Protein AF-A0A2H4U7I0-F1 (afdb_monomer_lite)

pLDDT: mean 76.64, std 15.65, range [35.62, 92.06]

Sequence (114 aa):
MRKMNSIWMLGIKLFFRSAYMRIQYIPFSPFPKQAEMILAREKEVQIGGAAGGSKSTSLLMRALFYVQDDANEYHALILRCTLSDLKRKGALIHKARQWLNRKEIQNNASIKPK

Secondary structure (DSSP, 8-state):
-PPPPHHHHHHHHHHHHHHGGG-TT--SPPPHHHHHHHH--SS-------TTSSHHHHHHHHHHHHTT-TTS--------S-HHHHHSTTSHHHHHHHHHT-HHHHT-GGGS--

Radius of gyration: 15.15 Å; chains: 1; bounding box: 33×36×34 Å

Foldseek 3Di:
DPPDDPVVVVVLVVVCVVCVVQCLLPPDDDDPVLSCLLPDPDPDDDDDDDPPPCPLVSLLSSQSSCLLPPVDPDDDDDDDPDPCQQPDCVHNVNVSCVRCVDPSQVVDPSRDRD

Organism: Methanobrevibacter smithii (NCBI:txid2173)

Structure (mmCIF, N/CA/C/O backbone):
data_AF-A0A2H4U7I0-F1
#
_entry.id   AF-A0A2H4U7I0-F1
#
loop_
_atom_site.group_PDB
_atom_site.id
_atom_site.type_symbol
_atom_site.label_atom_id
_atom_site.label_alt_id
_atom_site.label_comp_id
_atom_site.label_asym_id
_atom_site.label_entity_id
_atom_site.label_seq_id
_atom_site.pdbx_PDB_ins_code
_atom_site.Cartn_x
_atom_site.Cartn_y
_atom_site.Cartn_z
_atom_site.occupancy
_atom_site.B_iso_or_equiv
_atom_site.auth_seq_id
_atom_site.auth_comp_id
_atom_site.auth_asym_id
_atom_site.auth_atom_id
_atom_site.pdbx_PDB_model_num
ATOM 1 N N . MET A 1 1 ? 17.770 18.597 -7.417 1.00 35.62 1 MET A N 1
ATOM 2 C CA . MET A 1 1 ? 17.548 17.844 -6.158 1.00 35.62 1 MET A 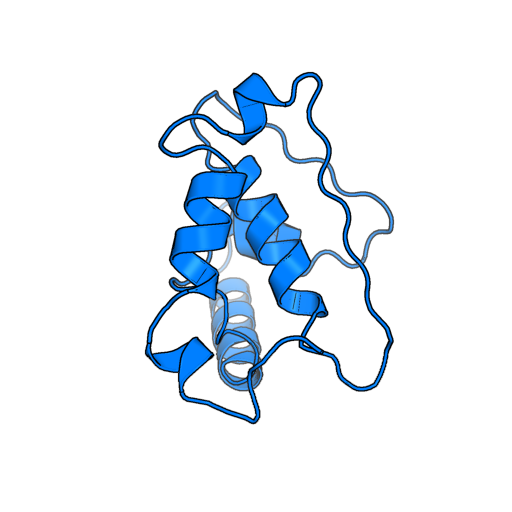CA 1
ATOM 3 C C . MET A 1 1 ? 17.701 18.805 -4.990 1.00 35.62 1 MET A C 1
ATOM 5 O O . MET A 1 1 ? 18.796 19.307 -4.786 1.00 35.62 1 MET A O 1
ATOM 9 N N . ARG A 1 2 ? 16.620 19.123 -4.267 1.00 40.78 2 ARG A N 1
ATOM 10 C CA . ARG A 1 2 ? 16.685 19.973 -3.066 1.00 40.78 2 ARG A CA 1
ATOM 11 C C . ARG A 1 2 ? 17.294 19.116 -1.942 1.00 40.78 2 ARG A C 1
ATOM 13 O O . ARG A 1 2 ? 16.763 18.040 -1.675 1.00 40.78 2 ARG A O 1
ATOM 20 N N . LYS A 1 3 ? 18.441 19.505 -1.367 1.00 45.00 3 LYS A N 1
ATOM 21 C CA . LYS A 1 3 ? 19.058 18.766 -0.247 1.00 45.00 3 LYS A CA 1
ATOM 22 C C . LYS A 1 3 ? 18.072 18.760 0.925 1.00 45.00 3 LYS A C 1
ATOM 24 O O . LYS A 1 3 ? 17.655 19.816 1.388 1.00 45.00 3 LYS A O 1
ATOM 29 N N . MET A 1 4 ? 17.667 17.566 1.342 1.00 45.84 4 MET A N 1
ATOM 30 C CA . MET A 1 4 ? 16.712 17.348 2.425 1.00 45.84 4 MET A CA 1
ATOM 31 C C . MET A 1 4 ? 17.424 17.540 3.773 1.00 45.84 4 MET A C 1
ATOM 33 O O . MET A 1 4 ? 18.454 16.911 4.013 1.00 45.84 4 MET A O 1
ATOM 37 N N . ASN A 1 5 ? 16.910 18.419 4.637 1.00 46.22 5 ASN A N 1
ATOM 38 C CA . ASN A 1 5 ? 17.570 18.801 5.891 1.00 46.22 5 ASN A CA 1
ATOM 39 C C . ASN A 1 5 ? 17.459 17.713 6.980 1.00 46.22 5 ASN A C 1
ATOM 41 O O . ASN A 1 5 ? 16.401 17.114 7.177 1.00 46.22 5 ASN A O 1
ATOM 45 N N . SER A 1 6 ? 18.546 17.516 7.738 1.00 55.75 6 SER A N 1
ATOM 46 C CA . SER A 1 6 ? 18.705 16.496 8.798 1.00 55.75 6 SER A CA 1
ATOM 47 C C . SER A 1 6 ? 17.591 16.512 9.862 1.00 55.75 6 SER A C 1
ATOM 49 O O . SER A 1 6 ? 17.148 15.463 10.322 1.00 55.75 6 SER A O 1
ATOM 51 N N . ILE A 1 7 ? 17.057 17.694 10.183 1.00 57.38 7 ILE A N 1
ATOM 52 C CA . ILE A 1 7 ? 15.976 17.898 11.166 1.00 57.38 7 ILE A CA 1
ATOM 53 C C . ILE A 1 7 ? 14.644 17.299 10.688 1.00 57.38 7 ILE A C 1
ATOM 55 O O . ILE A 1 7 ? 13.931 16.675 11.469 1.00 57.38 7 ILE A O 1
ATOM 59 N N . TRP A 1 8 ? 14.339 17.406 9.392 1.00 55.66 8 TRP A N 1
ATOM 60 C CA . TRP A 1 8 ? 13.164 16.768 8.786 1.00 55.66 8 TRP A CA 1
ATOM 61 C C . TRP A 1 8 ? 13.282 15.242 8.821 1.00 55.66 8 TRP A C 1
ATOM 63 O O . TRP A 1 8 ? 12.319 14.536 9.101 1.00 55.66 8 TRP A O 1
ATOM 73 N N . MET A 1 9 ? 14.494 14.728 8.612 1.00 54.38 9 MET A N 1
ATOM 74 C CA . MET A 1 9 ? 14.792 13.301 8.687 1.00 54.38 9 MET A CA 1
ATOM 75 C C . MET A 1 9 ? 14.707 12.763 10.126 1.00 54.38 9 MET A C 1
ATOM 77 O O . MET A 1 9 ? 14.289 11.623 10.331 1.00 54.38 9 MET A O 1
ATOM 81 N N . LEU A 1 10 ? 15.064 13.586 11.119 1.00 53.50 10 LEU A N 1
ATOM 82 C CA . LEU A 1 10 ? 14.889 13.292 12.540 1.00 53.50 10 LEU A CA 1
ATOM 83 C C . LEU A 1 10 ? 13.405 13.289 12.925 1.00 53.50 10 LEU A C 1
ATOM 85 O O . LEU A 1 10 ? 12.962 12.343 13.564 1.00 53.50 10 LEU A O 1
ATOM 89 N N . GLY A 1 11 ? 12.631 14.286 12.481 1.00 56.28 11 GLY A N 1
ATOM 90 C CA . GLY A 1 11 ? 11.182 14.369 12.696 1.00 56.28 11 GLY A CA 1
ATOM 91 C C . GLY A 1 11 ? 10.422 13.210 12.050 1.00 56.28 11 GLY A C 1
ATOM 92 O O . GLY A 1 11 ? 9.563 12.614 12.689 1.00 56.28 11 GLY A O 1
ATOM 93 N N . ILE A 1 12 ? 10.816 12.803 10.839 1.00 57.56 12 ILE A N 1
ATOM 94 C CA . ILE A 1 12 ? 10.349 11.570 10.194 1.00 57.56 12 ILE A CA 1
ATOM 95 C C . ILE A 1 12 ? 10.740 10.360 11.046 1.00 57.56 12 ILE A C 1
ATOM 97 O O . ILE A 1 12 ? 9.867 9.594 11.429 1.00 57.56 12 ILE A O 1
ATOM 101 N N . LYS A 1 13 ? 12.013 10.190 11.424 1.00 52.34 13 LYS A N 1
ATOM 102 C CA . LYS A 1 13 ? 12.442 9.059 12.268 1.00 52.34 13 LYS A CA 1
ATOM 103 C C . LYS A 1 13 ? 11.698 8.989 13.604 1.00 52.34 13 LYS A C 1
ATOM 105 O O . LYS A 1 13 ? 11.380 7.887 14.026 1.00 52.34 13 LYS A O 1
ATOM 110 N N . LEU A 1 14 ? 11.426 10.121 14.254 1.00 50.16 14 LEU A N 1
ATOM 111 C CA . LEU A 1 14 ? 10.701 10.226 15.528 1.00 50.16 14 LEU A CA 1
ATOM 112 C C . LEU A 1 14 ? 9.191 9.994 15.369 1.00 50.16 14 LEU A C 1
ATOM 114 O O . LEU A 1 14 ? 8.603 9.295 16.191 1.00 50.16 14 LEU A O 1
ATOM 118 N N . PHE A 1 15 ? 8.580 10.493 14.292 1.00 58.12 15 PHE A N 1
ATOM 119 C CA . PHE A 1 15 ? 7.191 10.189 13.943 1.00 58.12 15 PHE A CA 1
ATOM 120 C C . PHE A 1 15 ? 7.021 8.704 13.626 1.00 58.12 15 PHE A C 1
ATOM 122 O O . PHE A 1 15 ? 6.143 8.052 14.185 1.00 58.12 15 PHE A O 1
ATOM 129 N N . PHE A 1 16 ? 7.924 8.137 12.818 1.00 54.62 16 PHE A N 1
ATOM 130 C CA . PHE A 1 16 ? 8.000 6.694 12.637 1.00 54.62 16 PHE A CA 1
ATOM 131 C C . PHE A 1 16 ? 8.217 6.023 13.994 1.00 54.62 16 PHE A C 1
ATOM 133 O O . PHE A 1 16 ? 7.475 5.092 14.257 1.00 54.62 16 PHE A O 1
ATOM 140 N N . ARG A 1 17 ? 9.085 6.548 14.891 1.00 45.31 17 ARG A N 1
ATOM 141 C CA . ARG A 1 17 ? 9.366 6.011 16.248 1.00 45.31 17 ARG A CA 1
ATOM 142 C C . ARG A 1 17 ? 8.106 5.778 17.095 1.00 45.31 17 ARG A C 1
ATOM 144 O O . ARG A 1 17 ? 7.996 4.737 17.732 1.00 45.31 17 ARG A O 1
ATOM 151 N N . SER A 1 18 ? 7.159 6.715 17.063 1.00 44.38 18 SER A N 1
ATOM 152 C CA . SER A 1 18 ? 5.873 6.621 17.772 1.00 44.38 18 SER A CA 1
ATOM 153 C C . SER A 1 18 ? 4.807 5.844 16.980 1.00 44.38 18 SER A C 1
ATOM 155 O O . SER A 1 18 ? 4.013 5.115 17.569 1.00 44.38 18 SER A O 1
ATOM 157 N N . ALA A 1 19 ? 4.846 5.901 15.646 1.00 52.81 19 ALA A N 1
ATOM 158 C CA . ALA A 1 19 ? 3.992 5.118 14.755 1.00 52.81 19 ALA A CA 1
ATOM 159 C C . ALA A 1 19 ? 4.500 3.682 14.477 1.00 52.81 19 ALA A C 1
ATOM 161 O O . ALA A 1 19 ? 3.844 2.966 13.724 1.00 52.81 19 ALA A O 1
ATOM 162 N N . TYR A 1 20 ? 5.615 3.213 15.072 1.00 50.78 20 TYR A N 1
ATOM 163 C CA . TYR A 1 20 ? 6.148 1.847 14.853 1.00 50.78 20 TYR A CA 1
ATOM 164 C C . TYR A 1 20 ? 5.172 0.753 15.287 1.00 50.78 20 TYR A C 1
ATOM 166 O O . TYR A 1 20 ? 5.289 -0.371 14.806 1.00 50.78 20 TYR A O 1
ATOM 174 N N . MET A 1 21 ? 4.183 1.067 16.129 1.00 46.38 21 MET A N 1
ATOM 175 C CA . MET A 1 21 ? 3.105 0.124 16.441 1.00 46.38 21 MET A CA 1
ATOM 176 C C . MET A 1 21 ? 2.137 -0.097 15.264 1.00 46.38 21 MET A C 1
ATOM 178 O O . MET A 1 21 ? 1.465 -1.119 15.238 1.00 46.38 21 MET A O 1
ATOM 182 N N . ARG A 1 22 ? 2.111 0.795 14.260 1.00 54.69 22 ARG A N 1
ATOM 183 C CA . ARG A 1 22 ? 1.204 0.764 13.096 1.00 54.69 22 ARG A CA 1
ATOM 184 C C . ARG A 1 22 ? 1.855 0.253 11.793 1.00 54.69 22 ARG A C 1
ATOM 186 O O . ARG A 1 22 ? 1.372 0.526 10.696 1.00 54.69 22 ARG A O 1
ATOM 193 N N . ILE A 1 23 ? 2.985 -0.458 11.861 1.00 63.59 23 ILE A N 1
ATOM 194 C CA . ILE A 1 23 ? 3.748 -0.925 10.674 1.00 63.59 23 ILE A CA 1
ATOM 195 C C . ILE A 1 23 ? 3.633 -2.448 10.491 1.00 63.59 23 ILE A C 1
ATOM 197 O O . ILE A 1 23 ? 4.290 -3.025 9.636 1.00 63.59 23 ILE A O 1
ATOM 201 N N . GLN A 1 24 ? 2.777 -3.141 11.242 1.00 73.38 24 GLN A N 1
ATOM 202 C CA . GLN A 1 24 ? 2.801 -4.609 11.288 1.00 73.38 24 GLN A CA 1
ATOM 203 C C . GLN A 1 24 ? 2.615 -5.246 9.894 1.00 73.38 24 GLN A C 1
ATOM 205 O O . GLN A 1 24 ? 3.385 -6.123 9.491 1.00 73.38 24 GLN A O 1
ATOM 210 N N . TYR A 1 25 ? 1.707 -4.714 9.072 1.00 82.12 25 TYR A N 1
ATOM 211 C CA . TYR A 1 25 ? 1.483 -5.218 7.711 1.00 82.12 25 TYR A CA 1
ATOM 212 C C . TYR A 1 25 ? 2.559 -4.829 6.686 1.00 82.12 25 TYR A C 1
ATOM 214 O O . TYR A 1 25 ? 2.617 -5.435 5.615 1.00 82.12 25 TYR A O 1
ATOM 222 N N . ILE A 1 26 ? 3.432 -3.863 6.985 1.00 86.75 26 ILE A N 1
ATOM 223 C CA . ILE A 1 26 ? 4.458 -3.367 6.060 1.00 86.75 26 ILE A CA 1
ATOM 224 C C . ILE A 1 26 ? 5.822 -3.953 6.477 1.00 86.75 26 ILE A C 1
ATOM 226 O O . ILE A 1 26 ? 6.325 -3.634 7.547 1.00 86.75 26 ILE A O 1
ATOM 230 N N . PRO A 1 27 ? 6.469 -4.807 5.660 1.00 85.38 27 PRO A N 1
ATOM 231 C CA . PRO A 1 27 ? 7.646 -5.559 6.107 1.00 85.38 27 PRO A CA 1
ATOM 232 C C . PRO A 1 27 ? 8.936 -4.750 6.245 1.00 85.38 27 PRO A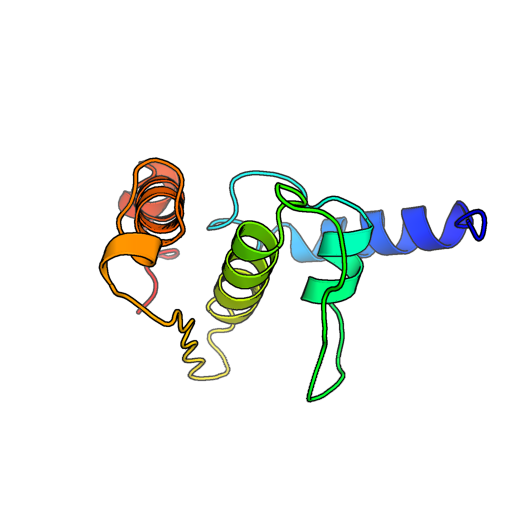 C 1
ATOM 234 O O . PRO A 1 27 ? 9.926 -5.273 6.747 1.00 85.38 27 PRO A O 1
ATOM 237 N N . PHE A 1 28 ? 8.977 -3.527 5.727 1.00 84.50 28 PHE A N 1
ATOM 238 C CA . PHE A 1 28 ? 10.206 -2.753 5.614 1.00 84.50 28 PHE A CA 1
ATOM 239 C C . PHE A 1 28 ? 9.940 -1.256 5.708 1.00 84.50 28 PHE A C 1
ATOM 241 O O . PHE A 1 28 ? 8.867 -0.770 5.346 1.00 84.50 28 PHE A O 1
ATOM 248 N N . SER A 1 29 ? 10.954 -0.520 6.160 1.00 83.56 29 SER A N 1
ATOM 249 C CA . SER A 1 29 ? 10.892 0.934 6.272 1.00 83.56 29 SER A CA 1
ATOM 250 C C . SER A 1 29 ? 10.723 1.586 4.894 1.00 83.56 29 SER A C 1
ATOM 252 O O . SER A 1 29 ? 11.464 1.242 3.966 1.00 83.56 29 SER A O 1
ATOM 254 N N . PRO A 1 30 ? 9.787 2.536 4.738 1.00 86.00 30 PRO A N 1
ATOM 255 C CA . PRO A 1 30 ? 9.629 3.265 3.489 1.00 86.00 30 PRO A CA 1
ATOM 256 C C . PRO A 1 30 ? 10.849 4.151 3.207 1.00 86.00 30 PRO A C 1
ATOM 258 O O . PRO A 1 30 ? 11.437 4.745 4.113 1.00 86.00 30 PRO A O 1
ATOM 261 N N . PHE A 1 31 ? 11.205 4.294 1.931 1.00 84.19 31 PHE A N 1
ATOM 262 C CA . PHE A 1 31 ? 12.166 5.308 1.491 1.00 84.19 31 PHE A CA 1
ATOM 263 C C . PHE A 1 31 ? 11.598 6.723 1.697 1.00 84.19 31 PHE A C 1
ATOM 265 O O . PHE A 1 31 ? 10.377 6.881 1.703 1.00 84.19 31 PHE A O 1
ATOM 272 N N . PRO A 1 32 ? 12.433 7.780 1.766 1.00 84.69 32 PRO A N 1
ATOM 273 C CA . PRO A 1 32 ? 11.967 9.137 2.073 1.00 84.69 32 PRO A CA 1
ATOM 274 C C . PRO A 1 32 ? 10.781 9.614 1.218 1.00 84.69 32 PRO A C 1
ATOM 276 O O . PRO A 1 32 ? 9.764 10.037 1.754 1.00 84.69 32 PRO A O 1
ATOM 279 N N . LYS A 1 33 ? 10.837 9.420 -0.105 1.00 83.81 33 LYS A N 1
ATOM 280 C CA . LYS A 1 33 ? 9.741 9.804 -1.013 1.00 83.81 33 LYS A CA 1
ATOM 281 C C . LYS A 1 33 ? 8.471 8.955 -0.840 1.00 83.81 33 LYS A C 1
ATOM 283 O O . LYS A 1 33 ? 7.370 9.407 -1.135 1.00 83.81 33 LYS A O 1
ATOM 288 N N . GLN A 1 34 ? 8.610 7.707 -0.389 1.00 87.50 34 GLN A N 1
ATOM 289 C CA . GLN A 1 34 ? 7.462 6.860 -0.059 1.00 87.50 34 GLN A CA 1
ATOM 290 C C . GLN A 1 34 ? 6.827 7.314 1.253 1.00 87.50 34 GLN A C 1
ATOM 292 O O . GLN A 1 34 ? 5.609 7.380 1.332 1.00 87.50 34 GLN A O 1
ATOM 297 N N . ALA A 1 35 ? 7.643 7.664 2.250 1.00 85.75 35 ALA A N 1
ATOM 298 C CA . ALA A 1 35 ? 7.172 8.211 3.514 1.00 85.75 35 ALA A CA 1
ATOM 299 C C . ALA A 1 35 ? 6.401 9.520 3.304 1.00 85.75 35 ALA A C 1
ATOM 301 O O . ALA A 1 35 ? 5.294 9.647 3.813 1.00 85.75 35 ALA A O 1
ATOM 302 N N . GLU A 1 36 ? 6.929 10.439 2.490 1.00 86.12 36 GLU A N 1
ATOM 303 C CA . GLU A 1 36 ? 6.213 11.660 2.089 1.00 86.12 36 GLU A CA 1
ATOM 304 C C . GLU A 1 36 ? 4.832 11.335 1.508 1.00 86.12 36 GLU A C 1
ATOM 306 O O . GLU A 1 36 ? 3.831 11.895 1.940 1.00 86.12 36 GLU A O 1
ATOM 311 N N . MET A 1 37 ? 4.752 10.371 0.586 1.00 86.88 37 MET A N 1
ATOM 312 C CA . MET A 1 37 ? 3.478 9.956 0.001 1.00 86.88 37 MET A CA 1
ATOM 313 C C . MET A 1 37 ? 2.544 9.273 1.009 1.00 86.88 37 MET A C 1
ATOM 315 O O . MET A 1 37 ? 1.343 9.496 0.945 1.00 86.88 37 MET A O 1
ATOM 319 N N . ILE A 1 38 ? 3.038 8.439 1.922 1.00 87.12 38 ILE A N 1
ATOM 320 C CA . ILE A 1 38 ? 2.191 7.762 2.919 1.00 87.12 38 ILE A CA 1
ATOM 321 C C . ILE A 1 38 ? 1.590 8.779 3.899 1.00 87.12 38 ILE A C 1
ATOM 323 O O . ILE A 1 38 ? 0.429 8.640 4.268 1.00 87.12 38 ILE A O 1
ATOM 327 N N . LEU A 1 39 ? 2.360 9.804 4.276 1.00 85.94 39 LEU A N 1
ATOM 328 C CA . LEU A 1 39 ? 1.983 10.806 5.281 1.00 85.94 39 LEU A CA 1
ATOM 329 C C . LEU A 1 39 ? 1.265 12.036 4.711 1.00 85.94 39 LEU A C 1
ATOM 331 O O . LEU A 1 39 ? 0.786 12.873 5.476 1.00 85.94 39 LEU A O 1
ATOM 335 N N . ALA A 1 40 ? 1.205 12.156 3.388 1.00 87.25 40 ALA A N 1
ATOM 336 C CA . ALA A 1 40 ? 0.545 13.252 2.697 1.00 87.25 40 ALA A CA 1
ATOM 337 C C . ALA A 1 40 ? -0.947 13.338 3.079 1.00 87.25 40 ALA A C 1
ATOM 339 O O . ALA A 1 40 ? -1.699 12.370 2.922 1.00 87.25 40 ALA A O 1
ATOM 340 N N . ARG A 1 41 ? -1.360 14.507 3.584 1.00 86.62 41 ARG A N 1
ATOM 341 C CA . ARG A 1 41 ? -2.714 14.809 4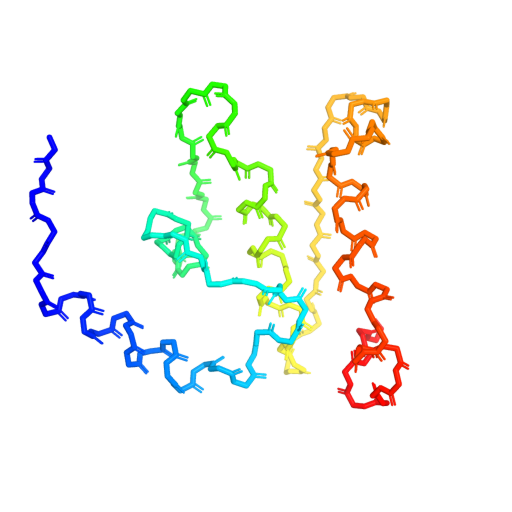.096 1.00 86.62 41 ARG A CA 1
ATOM 342 C C . ARG A 1 41 ? -3.657 15.339 3.020 1.00 86.62 41 ARG A C 1
ATOM 344 O O . ARG A 1 41 ? -4.843 15.535 3.262 1.00 86.62 41 ARG A O 1
ATOM 351 N N . GLU A 1 42 ? -3.114 15.597 1.846 1.00 91.00 42 GLU A N 1
ATOM 352 C CA . GLU A 1 42 ? -3.819 16.057 0.671 1.00 91.00 42 GLU A CA 1
ATOM 353 C C . GLU A 1 42 ? -4.816 14.987 0.215 1.00 91.00 42 GLU A C 1
ATOM 355 O O . GLU A 1 42 ? -4.543 13.783 0.279 1.00 91.00 42 GLU A O 1
ATOM 360 N N . LYS A 1 43 ? -5.975 15.438 -0.278 1.00 90.00 43 LYS A N 1
ATOM 361 C CA . LYS A 1 43 ? -7.027 14.555 -0.799 1.00 90.00 43 LYS A CA 1
ATOM 362 C C . LYS A 1 43 ? -6.531 13.720 -1.983 1.00 90.00 43 LYS A C 1
ATOM 364 O O . LYS A 1 43 ? -6.902 12.559 -2.121 1.00 90.00 43 LYS A O 1
ATOM 369 N N . GLU A 1 44 ? -5.677 14.311 -2.815 1.00 91.12 44 GLU A N 1
ATOM 370 C CA . GLU A 1 44 ? -5.115 13.685 -4.006 1.00 91.12 44 GLU A CA 1
ATOM 371 C C . GLU A 1 44 ? -3.599 13.862 -4.030 1.00 91.12 44 GLU A C 1
ATOM 373 O O . GLU A 1 44 ? -3.076 14.958 -3.835 1.00 91.12 44 GLU A O 1
ATOM 378 N N . VAL A 1 45 ? -2.886 12.762 -4.280 1.00 90.62 45 VAL A N 1
ATOM 379 C CA . VAL A 1 45 ? -1.421 12.728 -4.330 1.00 90.62 45 VAL A CA 1
ATOM 380 C C . VAL A 1 45 ? -0.990 11.936 -5.552 1.00 90.62 45 VAL A C 1
ATOM 382 O O . VAL A 1 45 ? -1.369 10.777 -5.723 1.00 90.62 45 VAL A O 1
ATOM 385 N N . GLN A 1 46 ? -0.153 12.544 -6.388 1.00 88.19 46 GLN A N 1
ATOM 386 C CA . GLN A 1 46 ? 0.392 11.908 -7.583 1.00 88.19 46 GLN A CA 1
ATOM 387 C C . GLN A 1 46 ? 1.880 11.602 -7.415 1.00 88.19 46 GLN A C 1
ATOM 389 O O . GLN A 1 46 ? 2.663 12.428 -6.948 1.00 88.19 46 GLN A O 1
ATOM 394 N N . ILE A 1 47 ? 2.290 10.402 -7.834 1.00 84.50 47 ILE A N 1
ATOM 395 C CA . ILE A 1 47 ? 3.686 9.958 -7.758 1.00 84.50 47 ILE A CA 1
ATOM 396 C C . ILE A 1 47 ? 4.238 9.761 -9.167 1.00 84.50 47 ILE A C 1
ATOM 398 O O . ILE A 1 47 ? 4.038 8.721 -9.799 1.00 84.50 47 ILE A O 1
ATOM 402 N N . GLY A 1 48 ? 4.996 10.748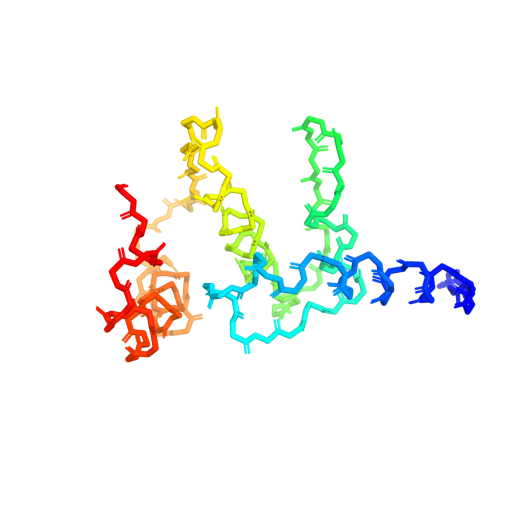 -9.637 1.00 83.44 48 GLY A N 1
ATOM 403 C CA . GLY A 1 48 ? 5.806 10.626 -10.846 1.00 83.44 48 GLY A CA 1
ATOM 404 C C . GLY A 1 48 ? 7.099 9.831 -10.622 1.00 83.44 48 GLY A C 1
ATOM 405 O O . GLY A 1 48 ? 7.583 9.677 -9.495 1.00 83.44 48 GLY A O 1
ATOM 406 N N . GLY A 1 49 ? 7.696 9.350 -11.714 1.00 82.31 49 GLY A N 1
ATOM 407 C CA . GLY A 1 49 ? 9.030 8.743 -11.712 1.00 82.31 49 GLY A CA 1
ATOM 408 C C . GLY A 1 49 ? 9.188 7.600 -12.712 1.00 82.31 49 GLY A C 1
ATOM 409 O O . GLY A 1 49 ? 8.208 7.122 -13.289 1.00 82.31 49 GLY A O 1
ATOM 410 N N . ALA A 1 50 ? 10.425 7.127 -12.859 1.00 83.75 50 ALA A N 1
ATOM 411 C CA . ALA A 1 50 ? 10.806 6.080 -13.804 1.00 83.75 50 ALA A CA 1
ATOM 412 C C . ALA A 1 50 ? 10.062 4.745 -13.590 1.00 83.75 50 ALA A C 1
ATOM 414 O O . ALA A 1 50 ? 9.506 4.456 -12.515 1.00 83.75 50 ALA A O 1
ATOM 415 N N . ALA A 1 51 ? 10.053 3.909 -14.632 1.00 78.19 51 ALA A N 1
ATOM 416 C CA . ALA A 1 51 ? 9.671 2.504 -14.515 1.00 78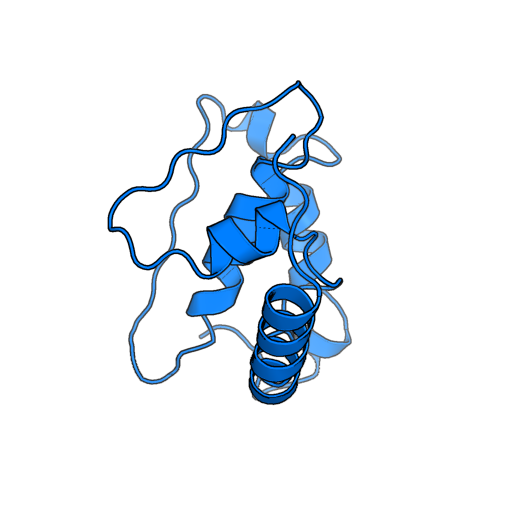.19 51 ALA A CA 1
ATOM 417 C C . ALA A 1 51 ? 10.524 1.817 -13.431 1.00 78.19 51 ALA A C 1
ATOM 419 O O . ALA A 1 51 ? 11.692 2.141 -13.251 1.00 78.19 51 ALA A O 1
ATOM 420 N N . GLY A 1 52 ? 9.919 0.928 -12.638 1.00 76.25 52 GLY A N 1
ATOM 421 C CA . GLY A 1 52 ? 10.609 0.267 -11.518 1.00 76.25 52 GLY A CA 1
ATOM 422 C C . GLY A 1 52 ? 10.756 1.097 -10.231 1.00 76.25 52 GLY A C 1
ATOM 423 O O . GLY A 1 52 ? 11.128 0.540 -9.205 1.00 76.25 52 GLY A O 1
ATOM 424 N N . GLY A 1 53 ? 10.372 2.381 -10.216 1.00 78.62 53 GLY A N 1
ATOM 425 C CA . GLY A 1 53 ? 10.501 3.285 -9.057 1.00 78.62 53 GLY A CA 1
ATOM 426 C C . GLY A 1 53 ? 9.572 3.016 -7.861 1.00 78.62 53 GLY A C 1
ATOM 427 O O . GLY A 1 53 ? 9.176 3.950 -7.173 1.00 78.62 53 GLY A O 1
ATOM 428 N N . SER A 1 54 ? 9.170 1.766 -7.616 1.00 84.94 54 SER A N 1
ATOM 429 C CA . SER A 1 54 ? 8.383 1.316 -6.450 1.00 84.94 54 SER A CA 1
ATOM 430 C C . SER A 1 54 ? 6.981 1.924 -6.259 1.00 84.94 54 SER A C 1
ATOM 432 O O . SER A 1 54 ? 6.358 1.686 -5.232 1.00 84.94 54 SER A O 1
ATOM 434 N N . LYS A 1 55 ? 6.424 2.624 -7.256 1.00 89.75 55 LYS A N 1
ATOM 435 C CA . LYS A 1 55 ? 5.104 3.291 -7.175 1.00 89.75 55 LYS A CA 1
ATOM 436 C C . LYS A 1 55 ? 3.971 2.379 -6.675 1.00 89.75 55 LYS A C 1
ATOM 438 O O . LYS A 1 55 ? 3.234 2.750 -5.770 1.00 89.75 55 LYS A O 1
ATOM 443 N N . SER A 1 56 ? 3.862 1.163 -7.221 1.00 89.62 56 SER A N 1
ATOM 444 C CA . SER A 1 56 ? 2.868 0.167 -6.778 1.00 89.62 56 SER A CA 1
ATOM 445 C C . SER A 1 56 ? 3.043 -0.218 -5.311 1.00 89.62 56 SER A C 1
ATOM 447 O O . SER A 1 56 ? 2.068 -0.407 -4.596 1.00 89.62 56 SER A O 1
ATOM 449 N N . THR A 1 57 ? 4.296 -0.343 -4.877 1.00 90.75 57 THR A N 1
ATOM 450 C CA . THR A 1 57 ? 4.648 -0.654 -3.493 1.00 90.75 57 THR A CA 1
ATOM 451 C C . THR A 1 57 ? 4.219 0.484 -2.572 1.00 90.75 57 THR A C 1
ATOM 453 O O . THR A 1 57 ? 3.632 0.217 -1.533 1.00 90.75 57 THR A O 1
ATOM 456 N N . SER A 1 58 ? 4.436 1.739 -2.973 1.00 90.69 58 SER A N 1
ATOM 457 C CA . SER A 1 58 ? 4.020 2.910 -2.195 1.00 90.69 58 SER A CA 1
ATOM 458 C C . SER A 1 58 ? 2.497 2.989 -2.031 1.00 90.69 58 SER A C 1
ATOM 460 O O . SER A 1 58 ? 2.017 3.265 -0.937 1.00 90.69 58 SER A O 1
ATOM 462 N N . LEU A 1 59 ? 1.728 2.673 -3.084 1.00 91.62 59 LEU A N 1
ATOM 463 C CA . LEU A 1 59 ? 0.261 2.581 -3.006 1.00 91.62 59 LEU A CA 1
ATOM 464 C C . LEU A 1 59 ? -0.196 1.514 -2.002 1.00 91.62 59 LEU A C 1
ATOM 466 O O . LEU A 1 59 ? -1.069 1.784 -1.183 1.00 91.62 59 LEU A O 1
ATOM 470 N N . LEU A 1 60 ? 0.427 0.330 -2.026 1.00 92.00 60 LEU A N 1
ATOM 471 C CA . LEU A 1 60 ? 0.132 -0.734 -1.062 1.00 92.00 60 LEU A CA 1
ATOM 472 C C . LEU A 1 60 ? 0.475 -0.314 0.373 1.00 92.00 60 LEU A C 1
ATOM 474 O O . LEU A 1 60 ? -0.314 -0.544 1.283 1.00 92.00 60 LEU A O 1
ATOM 478 N N . MET A 1 61 ? 1.630 0.326 0.573 1.00 90.44 61 MET A N 1
ATOM 479 C CA . MET A 1 61 ? 2.033 0.839 1.883 1.00 90.44 61 MET A CA 1
ATOM 480 C C . MET A 1 61 ? 1.030 1.853 2.424 1.00 90.44 61 MET A C 1
ATOM 482 O O . MET A 1 61 ? 0.643 1.749 3.582 1.00 90.44 61 MET A O 1
ATOM 486 N N . ARG A 1 62 ? 0.574 2.802 1.597 1.00 89.44 62 ARG A N 1
ATOM 487 C CA . ARG A 1 62 ? -0.405 3.801 2.036 1.00 89.44 62 ARG A CA 1
ATOM 488 C C . ARG A 1 62 ? -1.739 3.158 2.413 1.00 89.44 62 ARG A C 1
ATOM 490 O O . ARG A 1 62 ? -2.270 3.487 3.464 1.00 89.44 62 ARG A O 1
ATOM 497 N N . ALA A 1 63 ? -2.239 2.209 1.621 1.00 90.19 63 ALA A N 1
ATOM 498 C CA . ALA A 1 63 ? -3.467 1.484 1.953 1.00 90.19 63 ALA A CA 1
ATOM 499 C C . ALA A 1 63 ? -3.356 0.739 3.301 1.00 90.19 63 ALA A C 1
ATOM 501 O O . ALA A 1 63 ? -4.243 0.831 4.143 1.00 90.19 63 ALA A O 1
ATOM 502 N N . LEU A 1 64 ? -2.237 0.050 3.544 1.00 88.56 64 LEU A N 1
ATOM 503 C CA . LEU A 1 64 ? -2.016 -0.716 4.778 1.00 88.56 64 LEU A CA 1
ATOM 504 C C . LEU A 1 64 ? -1.676 0.146 6.004 1.00 88.56 64 LEU A C 1
ATOM 506 O O . LEU A 1 64 ? -1.787 -0.323 7.136 1.00 88.56 64 LEU A O 1
ATOM 510 N N . PHE A 1 65 ? -1.244 1.389 5.799 1.00 85.44 65 PHE A N 1
ATOM 511 C CA . PHE A 1 65 ? -0.978 2.320 6.891 1.00 85.44 65 PHE A CA 1
ATOM 512 C C . PHE A 1 65 ? -2.275 2.758 7.589 1.00 85.44 65 PHE A C 1
ATOM 514 O O . PHE A 1 65 ? -2.303 2.863 8.811 1.00 85.44 65 PHE A O 1
ATOM 521 N N . TYR A 1 66 ? -3.352 2.962 6.823 1.00 79.75 66 TYR A N 1
ATOM 522 C CA . TYR A 1 66 ? -4.643 3.420 7.348 1.00 79.75 66 TYR A CA 1
ATOM 523 C C . TYR A 1 66 ? -5.578 2.286 7.789 1.00 79.75 66 TYR A C 1
ATOM 525 O O . TYR A 1 66 ? -6.410 2.511 8.656 1.00 79.75 66 TYR A O 1
ATOM 533 N N . VAL A 1 67 ? -5.411 1.058 7.276 1.00 78.06 67 VAL A N 1
ATOM 534 C CA . VAL A 1 67 ? -6.257 -0.096 7.669 1.00 78.06 67 VAL A CA 1
ATOM 535 C C . VAL A 1 67 ? -6.114 -0.497 9.144 1.00 78.06 67 VAL A C 1
ATOM 537 O O . VAL A 1 67 ? -6.921 -1.254 9.660 1.00 78.06 67 VAL A O 1
ATOM 540 N N . GLN A 1 68 ? -5.071 -0.016 9.822 1.00 67.75 68 GLN A N 1
ATOM 541 C CA . GLN A 1 68 ? -4.825 -0.266 11.247 1.00 67.75 68 GLN A CA 1
ATOM 542 C C . GLN A 1 68 ? -5.543 0.730 12.168 1.00 67.75 68 GLN A C 1
ATOM 544 O O . GLN A 1 68 ? -5.354 0.682 13.381 1.00 67.75 68 GLN A O 1
ATOM 549 N N . ASP A 1 69 ? -6.294 1.685 11.621 1.00 68.44 69 ASP A N 1
ATOM 550 C CA . ASP A 1 69 ? -7.009 2.667 12.426 1.00 68.44 69 ASP A CA 1
ATOM 551 C C . ASP A 1 69 ? -8.392 2.138 12.831 1.00 68.44 69 ASP A C 1
ATOM 553 O O . ASP A 1 69 ? -9.378 2.401 12.157 1.00 68.44 69 ASP A O 1
ATOM 557 N N . ASP A 1 70 ? -8.468 1.409 13.951 1.00 63.12 70 ASP A N 1
ATOM 558 C CA . ASP A 1 70 ? -9.716 0.806 14.466 1.00 63.12 70 ASP A CA 1
ATOM 559 C C . ASP A 1 70 ? -10.854 1.815 14.712 1.00 63.12 70 ASP A C 1
ATOM 561 O O . ASP A 1 70 ? -12.017 1.429 14.816 1.00 63.12 70 ASP A O 1
ATOM 565 N N . ALA A 1 71 ? -10.529 3.106 14.833 1.00 65.81 71 ALA A N 1
ATOM 566 C CA . ALA A 1 71 ? -11.499 4.173 15.055 1.00 65.81 71 ALA A CA 1
ATOM 567 C C . ALA A 1 71 ? -12.315 4.524 13.800 1.00 65.81 71 ALA A C 1
ATOM 569 O O . ALA A 1 71 ? -13.378 5.127 13.923 1.00 65.81 71 ALA A O 1
ATOM 570 N N . ASN A 1 72 ? -11.823 4.175 12.607 1.00 63.38 72 ASN A N 1
ATOM 571 C CA . ASN A 1 72 ? -12.434 4.543 11.337 1.00 63.38 72 ASN A CA 1
ATOM 572 C C . ASN A 1 72 ? -12.519 3.309 10.438 1.00 63.38 72 ASN A C 1
ATOM 574 O O . ASN A 1 72 ? -11.495 2.723 10.095 1.00 63.38 72 ASN A O 1
ATOM 578 N N . GLU A 1 73 ? -13.724 2.934 10.006 1.00 74.31 73 GLU A N 1
ATOM 579 C CA . GLU A 1 73 ? -13.924 1.877 9.008 1.00 74.31 73 GLU A CA 1
ATOM 580 C C . GLU A 1 73 ? -13.279 2.285 7.672 1.00 74.31 73 GLU A C 1
ATOM 582 O O . GLU A 1 73 ? -13.875 2.947 6.820 1.00 74.31 73 GLU A O 1
ATOM 587 N N . TYR A 1 74 ? -11.999 1.947 7.517 1.00 84.00 74 TYR A N 1
ATOM 588 C CA . TYR A 1 74 ? -11.195 2.332 6.370 1.00 84.00 74 TYR A CA 1
ATOM 589 C C . TYR A 1 74 ? -11.180 1.224 5.321 1.00 84.00 74 TYR A C 1
ATOM 591 O O . TYR A 1 74 ? -10.652 0.131 5.537 1.00 84.00 74 TYR A O 1
ATOM 599 N N . HIS A 1 75 ? -11.667 1.552 4.127 1.00 85.88 75 HIS A N 1
ATOM 600 C CA . HIS A 1 75 ? -11.582 0.687 2.958 1.00 85.88 75 HIS A CA 1
ATOM 601 C C . HIS A 1 75 ? -10.714 1.333 1.879 1.00 85.88 75 HIS A C 1
ATOM 603 O O . HIS A 1 75 ? -10.881 2.501 1.529 1.00 85.88 75 HIS A O 1
ATOM 609 N N . ALA A 1 76 ? -9.792 0.550 1.318 1.00 89.50 76 ALA A N 1
ATOM 610 C CA . ALA A 1 76 ? -8.922 0.982 0.232 1.00 89.50 76 ALA A CA 1
ATOM 611 C C . ALA A 1 76 ? -9.153 0.151 -1.028 1.00 89.50 76 ALA A C 1
ATOM 613 O O . ALA A 1 76 ? -9.248 -1.075 -0.974 1.00 89.50 76 ALA A O 1
ATOM 614 N N . LEU A 1 77 ? -9.140 0.822 -2.179 1.00 91.88 77 LEU A N 1
ATOM 615 C CA . LEU A 1 77 ? -9.217 0.197 -3.493 1.00 91.88 77 LEU A CA 1
ATOM 616 C C . LEU A 1 77 ? -8.012 0.621 -4.336 1.00 91.88 77 LEU A C 1
ATOM 618 O O . LEU A 1 77 ? -7.752 1.810 -4.512 1.00 91.88 77 LEU A O 1
ATOM 622 N N . ILE A 1 78 ? -7.275 -0.355 -4.874 1.00 91.31 78 ILE A N 1
ATOM 623 C CA . ILE A 1 78 ? -6.159 -0.106 -5.795 1.00 91.31 78 ILE A CA 1
ATOM 624 C C . ILE A 1 78 ? -6.508 -0.693 -7.160 1.00 91.31 78 ILE A C 1
ATOM 626 O O . ILE A 1 78 ? -6.685 -1.903 -7.296 1.00 91.31 78 ILE A O 1
ATOM 630 N N . LEU A 1 79 ? -6.561 0.169 -8.175 1.00 91.44 79 LEU A N 1
ATOM 631 C CA . LEU A 1 79 ? -6.981 -0.188 -9.529 1.00 91.44 79 LEU A CA 1
ATOM 632 C C . LEU A 1 79 ? -5.803 -0.258 -10.510 1.00 91.44 79 LEU A C 1
ATOM 634 O O . LEU A 1 79 ? -4.799 0.449 -10.389 1.00 91.44 79 LEU A O 1
ATOM 638 N N . ARG A 1 80 ? -5.946 -1.133 -11.508 1.00 90.62 80 ARG A N 1
ATOM 639 C CA . ARG A 1 80 ? -5.075 -1.277 -12.683 1.00 90.62 80 ARG A CA 1
ATOM 640 C C . ARG A 1 80 ? -5.942 -1.565 -13.903 1.00 90.62 80 ARG A C 1
ATOM 642 O O . ARG A 1 80 ? -7.018 -2.130 -13.752 1.00 90.62 80 ARG A O 1
ATOM 649 N N . CYS A 1 81 ? -5.450 -1.224 -15.094 1.00 92.06 81 CYS A N 1
ATOM 650 C CA . CYS A 1 81 ? -6.197 -1.408 -16.341 1.00 92.06 81 CYS A CA 1
ATOM 651 C C . CYS A 1 81 ? -6.569 -2.873 -16.605 1.00 92.06 81 CYS A C 1
ATOM 653 O O . CYS A 1 81 ? -7.641 -3.138 -17.135 1.00 92.06 81 CYS A O 1
ATOM 655 N N . THR A 1 82 ? -5.705 -3.826 -16.232 1.00 91.00 82 THR A N 1
ATOM 656 C CA . THR A 1 82 ? -5.986 -5.256 -16.400 1.00 91.00 82 THR A CA 1
ATOM 657 C C . THR A 1 82 ? -5.708 -6.052 -15.128 1.00 91.00 82 THR A C 1
ATOM 659 O O . THR A 1 82 ? -4.784 -5.765 -14.360 1.00 91.00 82 THR A O 1
ATOM 662 N N . LEU A 1 83 ? -6.489 -7.117 -14.927 1.00 87.81 83 LEU A N 1
ATOM 663 C CA . LEU A 1 83 ? -6.270 -8.070 -13.839 1.00 87.81 83 LEU A CA 1
ATOM 664 C C . LEU A 1 83 ? -4.935 -8.814 -13.990 1.00 87.81 83 LEU A C 1
ATOM 666 O O . LEU A 1 83 ? -4.278 -9.128 -12.996 1.00 87.81 83 LEU A O 1
ATOM 670 N N . SER A 1 84 ? -4.523 -9.073 -15.232 1.00 90.06 84 SER A N 1
ATOM 671 C CA . SER A 1 84 ? -3.249 -9.711 -15.559 1.00 90.06 84 SER A CA 1
ATOM 672 C C . SER A 1 84 ? -2.076 -8.910 -14.998 1.00 90.06 84 SER A C 1
ATOM 674 O O . SER A 1 84 ? -1.246 -9.476 -14.289 1.00 90.06 84 SER A O 1
ATOM 676 N N . ASP A 1 85 ? -2.054 -7.588 -15.192 1.00 87.44 85 ASP A N 1
ATOM 677 C CA . ASP A 1 85 ? -1.001 -6.714 -14.652 1.00 87.44 85 ASP A CA 1
ATOM 678 C C . ASP A 1 85 ? -0.928 -6.744 -13.127 1.00 87.44 85 ASP A C 1
ATOM 680 O O . ASP A 1 85 ? 0.147 -6.601 -12.543 1.00 87.44 85 ASP A O 1
ATOM 684 N N . LEU A 1 86 ? -2.068 -6.959 -12.473 1.00 87.50 86 LEU A N 1
ATOM 685 C CA . LEU A 1 86 ? -2.166 -7.019 -11.022 1.00 87.50 86 LEU A CA 1
ATOM 686 C C . LEU A 1 86 ? -1.654 -8.354 -10.451 1.00 87.50 86 LEU A C 1
ATOM 688 O O . LEU A 1 86 ? -1.089 -8.375 -9.353 1.00 87.50 86 LEU A O 1
ATOM 692 N N . LYS A 1 87 ? -1.847 -9.455 -11.193 1.00 88.88 87 LYS A N 1
ATOM 693 C CA . LYS A 1 87 ? -1.569 -10.840 -10.770 1.00 88.88 87 LYS A CA 1
ATOM 694 C C . LYS A 1 87 ? -0.144 -11.328 -11.048 1.00 88.88 87 LYS A C 1
ATOM 696 O O . LYS A 1 87 ? 0.261 -12.327 -10.454 1.00 88.88 87 LYS A O 1
ATOM 701 N N . ARG A 1 88 ? 0.612 -10.671 -11.935 1.00 88.94 88 ARG A N 1
ATOM 702 C CA . ARG A 1 88 ? 1.978 -11.091 -12.314 1.00 88.94 88 ARG A CA 1
ATOM 703 C C . ARG A 1 88 ? 2.888 -11.295 -11.096 1.00 88.94 88 ARG A C 1
ATOM 705 O O . ARG A 1 88 ? 2.755 -10.624 -10.071 1.00 88.94 88 ARG A O 1
ATOM 712 N N . LYS A 1 89 ? 3.872 -12.194 -11.218 1.00 86.81 89 LYS A N 1
ATOM 713 C CA . LYS A 1 89 ? 4.905 -12.381 -10.187 1.00 86.81 89 LYS A CA 1
ATOM 714 C C . LYS A 1 89 ? 5.598 -11.044 -9.912 1.00 86.81 89 LYS A C 1
ATOM 716 O O . LYS A 1 89 ? 6.016 -10.352 -10.835 1.00 86.81 89 L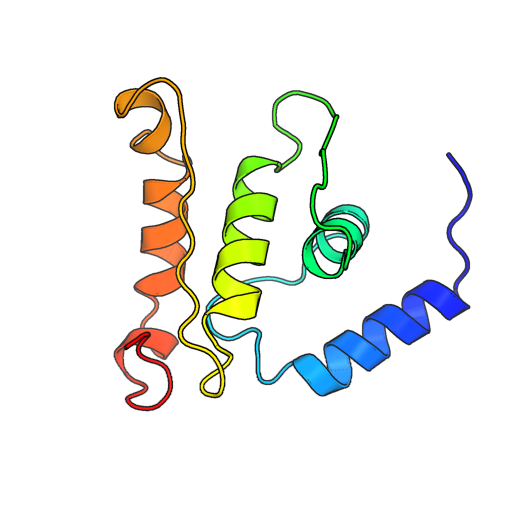YS A O 1
ATOM 721 N N . GLY A 1 90 ? 5.678 -10.666 -8.638 1.00 84.12 90 GLY A N 1
ATOM 722 C CA . GLY A 1 90 ? 6.228 -9.373 -8.224 1.00 84.12 90 GLY A CA 1
ATOM 723 C C . GLY A 1 90 ? 5.307 -8.164 -8.442 1.00 84.12 90 GLY A C 1
ATOM 724 O O . GLY A 1 90 ? 5.688 -7.061 -8.058 1.00 84.12 90 GLY A O 1
ATOM 725 N N . ALA A 1 91 ? 4.104 -8.341 -8.994 1.00 89.75 91 ALA A N 1
ATOM 726 C CA . ALA A 1 91 ? 3.090 -7.293 -9.072 1.00 89.75 91 ALA A CA 1
ATOM 727 C C . ALA A 1 91 ? 2.316 -7.143 -7.749 1.00 89.75 91 ALA A C 1
ATOM 729 O O . ALA A 1 91 ? 2.681 -7.717 -6.719 1.00 89.75 91 ALA A O 1
ATOM 730 N N . LEU A 1 92 ? 1.262 -6.323 -7.764 1.00 91.38 92 LEU A N 1
ATOM 731 C CA . LEU A 1 92 ? 0.600 -5.850 -6.550 1.00 91.38 92 LEU A CA 1
ATOM 732 C C . LEU A 1 92 ? -0.035 -6.980 -5.729 1.00 91.38 92 LEU A C 1
ATOM 734 O O . LEU A 1 92 ? 0.260 -7.072 -4.542 1.00 91.38 92 LEU A O 1
ATOM 738 N N . ILE A 1 93 ? -0.843 -7.861 -6.339 1.00 91.19 93 ILE A N 1
ATOM 739 C CA . ILE A 1 93 ? -1.491 -8.968 -5.605 1.00 91.19 93 ILE A CA 1
ATOM 740 C C . ILE A 1 93 ? -0.437 -9.902 -5.013 1.00 91.19 93 ILE A C 1
ATOM 742 O O . ILE A 1 93 ? -0.552 -10.319 -3.863 1.00 91.19 93 ILE A O 1
ATOM 746 N N . HIS A 1 94 ? 0.602 -10.219 -5.788 1.00 92.00 94 HIS A N 1
ATOM 747 C CA . HIS A 1 94 ? 1.686 -11.078 -5.325 1.00 92.00 94 HIS A CA 1
ATOM 748 C C . HIS A 1 94 ? 2.378 -10.479 -4.091 1.00 92.00 94 HIS A C 1
ATOM 750 O O . HIS A 1 94 ? 2.548 -11.173 -3.093 1.00 92.00 94 HIS A O 1
ATOM 756 N N . LYS A 1 95 ? 2.717 -9.181 -4.122 1.00 91.62 95 LYS A N 1
ATOM 757 C CA . LYS A 1 95 ? 3.314 -8.477 -2.976 1.00 91.62 95 LYS A CA 1
ATOM 758 C C . LYS A 1 95 ? 2.364 -8.403 -1.778 1.00 91.62 95 LYS A C 1
ATOM 760 O O . LYS A 1 95 ? 2.783 -8.720 -0.674 1.00 91.62 95 LYS A O 1
ATOM 765 N N . ALA A 1 96 ? 1.098 -8.048 -1.993 1.00 91.69 96 ALA A N 1
ATOM 766 C CA . ALA A 1 96 ? 0.103 -7.960 -0.924 1.00 91.69 96 ALA A CA 1
ATOM 767 C C . ALA A 1 96 ? -0.061 -9.301 -0.196 1.00 91.69 96 ALA A C 1
ATOM 769 O O . ALA A 1 96 ? 0.024 -9.349 1.027 1.00 91.69 96 ALA A O 1
ATOM 770 N N . ARG A 1 97 ? -0.178 -10.407 -0.945 1.00 90.81 97 ARG A N 1
ATOM 771 C CA . ARG A 1 97 ? -0.215 -11.762 -0.372 1.00 90.81 97 ARG A CA 1
ATOM 772 C C . ARG A 1 97 ? 1.039 -12.072 0.435 1.00 90.81 97 ARG A C 1
ATOM 774 O O . ARG A 1 97 ? 0.927 -12.578 1.542 1.00 90.81 97 ARG A O 1
ATOM 781 N N . GLN A 1 98 ? 2.221 -11.751 -0.091 1.00 90.94 98 GLN A N 1
ATOM 782 C CA . GLN A 1 98 ? 3.475 -11.968 0.633 1.00 90.94 98 GLN A CA 1
ATOM 783 C C . GLN A 1 98 ? 3.542 -11.186 1.947 1.00 90.94 98 GLN A C 1
ATOM 785 O O . GLN A 1 98 ? 4.127 -11.677 2.902 1.00 90.94 98 GLN A O 1
ATOM 790 N N . TRP A 1 99 ? 2.979 -9.979 2.001 1.00 90.19 99 TRP A N 1
ATOM 791 C CA . TRP A 1 99 ? 3.059 -9.131 3.189 1.00 90.19 99 TRP A CA 1
ATOM 792 C C . TRP A 1 99 ? 2.028 -9.512 4.247 1.00 90.19 99 TRP A C 1
ATOM 794 O O . TRP A 1 99 ? 2.370 -9.543 5.428 1.00 90.19 99 TRP A O 1
ATOM 804 N N . LEU A 1 100 ? 0.801 -9.818 3.819 1.00 86.88 100 LEU A N 1
ATOM 805 C CA . LEU A 1 100 ? -0.329 -10.122 4.698 1.00 86.88 100 LEU A CA 1
ATOM 806 C C . LEU A 1 100 ? -0.333 -11.575 5.188 1.00 86.88 100 LEU A C 1
ATOM 808 O O . LEU A 1 100 ? -0.792 -11.841 6.291 1.00 86.88 100 LEU A O 1
ATOM 812 N N . ASN A 1 101 ? 0.231 -12.515 4.422 1.00 87.44 101 ASN A N 1
ATOM 813 C CA . ASN A 1 101 ? 0.300 -13.928 4.816 1.00 87.44 101 ASN A CA 1
ATOM 814 C C . ASN A 1 101 ? 1.554 -14.280 5.632 1.00 87.44 101 ASN A C 1
ATOM 816 O O . ASN A 1 101 ? 1.916 -15.453 5.730 1.00 87.44 101 ASN A O 1
ATOM 820 N N . ARG A 1 102 ? 2.258 -13.292 6.192 1.00 85.69 102 ARG A N 1
ATOM 821 C CA . ARG A 1 102 ? 3.386 -13.572 7.088 1.00 85.69 102 ARG A CA 1
ATOM 822 C C . ARG A 1 102 ? 2.883 -14.237 8.363 1.00 85.69 102 ARG A C 1
ATOM 824 O O . ARG A 1 102 ? 1.820 -13.883 8.870 1.00 85.69 102 ARG A O 1
ATOM 831 N N . LYS A 1 103 ? 3.664 -15.182 8.897 1.00 76.31 103 LYS A N 1
ATOM 832 C CA . LYS A 1 103 ? 3.292 -15.937 10.103 1.00 76.31 103 LYS A CA 1
ATOM 833 C C . LYS A 1 103 ? 3.025 -15.009 11.287 1.00 76.31 103 LYS A C 1
ATOM 835 O O . LYS A 1 103 ? 2.071 -15.241 12.020 1.00 76.31 103 LYS A O 1
ATOM 840 N N . GLU A 1 104 ? 3.810 -13.936 11.426 1.00 75.75 104 GLU A N 1
ATOM 841 C CA . GLU A 1 104 ? 3.604 -12.922 12.472 1.00 75.75 104 GLU A CA 1
ATOM 842 C C . GLU A 1 104 ? 2.198 -12.300 12.436 1.00 75.75 104 GLU A C 1
ATOM 844 O O . GLU A 1 104 ? 1.620 -12.026 13.482 1.00 75.75 104 GLU A O 1
ATOM 849 N N . ILE A 1 105 ? 1.640 -12.106 11.237 1.00 76.75 105 ILE A N 1
ATOM 850 C CA . ILE A 1 105 ? 0.313 -11.512 11.033 1.00 76.75 105 ILE A CA 1
ATOM 851 C C . ILE A 1 105 ? -0.785 -12.554 11.227 1.00 76.75 105 ILE A C 1
ATOM 853 O O . ILE A 1 105 ? -1.776 -12.305 11.904 1.00 76.75 105 ILE A O 1
ATOM 857 N N . GLN A 1 106 ? -0.604 -13.755 10.679 1.00 72.31 106 GLN A N 1
ATOM 858 C CA . GLN A 1 106 ? -1.613 -14.813 10.768 1.00 72.31 106 GLN A CA 1
ATOM 859 C C . GLN A 1 106 ? -1.834 -15.316 12.200 1.00 72.31 106 GLN A C 1
ATOM 861 O O . GLN A 1 106 ? -2.966 -15.644 12.565 1.00 72.31 106 GLN A O 1
ATOM 866 N N . ASN A 1 107 ? -0.763 -15.366 12.995 1.00 68.00 107 ASN A N 1
ATOM 867 C CA . ASN A 1 107 ? -0.784 -15.886 14.360 1.00 68.00 107 ASN A CA 1
ATOM 868 C C . ASN A 1 107 ? -1.194 -14.839 15.396 1.00 68.00 107 ASN A C 1
ATOM 870 O O . ASN A 1 107 ? -1.415 -15.194 16.552 1.00 68.00 107 ASN A O 1
ATOM 874 N N . ASN A 1 108 ? -1.300 -13.567 15.009 1.00 66.06 108 ASN A N 1
ATOM 875 C CA . ASN A 1 108 ? -1.702 -12.525 15.930 1.00 66.06 108 ASN A CA 1
ATOM 876 C C . ASN A 1 108 ? -3.180 -12.168 15.746 1.00 66.06 108 ASN A C 1
ATOM 878 O O . ASN A 1 108 ? -3.568 -11.511 14.781 1.00 66.06 108 ASN A O 1
ATOM 882 N N . ALA A 1 109 ? -4.009 -12.603 16.696 1.00 63.44 109 ALA A N 1
ATOM 883 C CA . ALA A 1 109 ? -5.444 -12.339 16.690 1.00 63.44 109 ALA A CA 1
ATOM 884 C C . ALA A 1 109 ? -5.783 -10.840 16.778 1.00 63.44 109 ALA A C 1
ATOM 886 O O . ALA A 1 109 ? -6.837 -10.445 16.291 1.00 63.44 109 ALA A O 1
ATOM 887 N N . SER A 1 110 ? -4.896 -10.005 17.336 1.00 65.38 110 SER A N 1
ATOM 888 C CA . SER A 1 110 ? -5.097 -8.551 17.390 1.00 65.38 110 SER A CA 1
ATOM 889 C C . SER A 1 110 ? -4.668 -7.814 16.115 1.00 65.38 110 SER A C 1
ATOM 891 O O . SER A 1 110 ? -4.931 -6.624 16.001 1.00 65.38 110 SER A O 1
ATOM 893 N N . ILE A 1 111 ? -4.035 -8.504 15.153 1.00 62.16 111 ILE A N 1
ATOM 894 C CA . ILE A 1 111 ? -3.499 -7.937 13.897 1.00 62.16 111 ILE A CA 1
ATOM 895 C C . ILE A 1 111 ? -4.142 -8.602 12.673 1.00 62.16 111 ILE A C 1
ATOM 897 O O . ILE A 1 111 ? -3.559 -8.659 11.595 1.00 62.16 111 ILE A O 1
ATOM 901 N N . LYS A 1 112 ? -5.333 -9.186 12.790 1.00 57.47 112 LYS A N 1
ATOM 902 C CA . LYS A 1 112 ? -6.067 -9.569 11.579 1.00 57.47 112 LYS A CA 1
ATOM 903 C C . LYS A 1 112 ? -6.856 -8.352 11.112 1.00 57.47 112 LYS A C 1
ATOM 905 O O . LYS A 1 112 ? -7.596 -7.802 11.927 1.00 57.47 112 LYS A O 1
ATOM 910 N N . PRO A 1 113 ? -6.711 -7.912 9.846 1.00 55.03 113 PRO A N 1
ATOM 911 C CA . PRO A 1 113 ? -7.610 -6.898 9.322 1.00 55.03 113 PRO A CA 1
ATOM 912 C C . PRO A 1 113 ? -9.021 -7.491 9.405 1.00 55.03 113 PRO A C 1
ATOM 914 O O . PRO A 1 113 ? -9.212 -8.637 8.983 1.00 55.03 113 PRO A O 1
ATOM 917 N N . LYS A 1 114 ? -9.937 -6.767 10.057 1.00 52.97 114 LYS A N 1
ATOM 918 C CA . LYS A 1 114 ? -11.334 -7.187 10.212 1.00 52.97 114 LYS A CA 1
ATOM 919 C C . LYS A 1 114 ? -12.018 -7.326 8.856 1.00 52.97 114 LYS A C 1
ATOM 921 O O . LYS A 1 114 ? -11.700 -6.522 7.948 1.00 52.97 114 LYS A O 1
#